Protein AF-U5HKA6-F1 (afdb_monomer_lite)

Secondary structure (DSSP, 8-state):
-HHHHHHHHHHHHHHHHHS----------HHHHHHH-S-EEEEEEEEEEEEEPTT-SSEEEEEEEEEEEEEEEEE-HHHH-SSSEEEEEEE-----

Structure (mmCIF, N/CA/C/O backbone):
data_AF-U5HKA6-F1
#
_entry.id   AF-U5HKA6-F1
#
loop_
_atom_site.group_PDB
_atom_site.id
_atom_site.type_symbol
_atom_site.label_atom_id
_atom_site.label_alt_id
_atom_site.label_comp_id
_atom_site.label_asym_id
_atom_site.label_entity_id
_atom_site.label_seq_id
_atom_site.pdbx_PDB_ins_code
_atom_site.Cartn_x
_atom_site.Cartn_y
_atom_site.Cartn_z
_atom_site.occupancy
_atom_site.B_iso_or_equiv
_atom_site.auth_seq_id
_atom_site.auth_comp_id
_atom_site.auth_asym_id
_atom_site.auth_atom_id
_atom_site.pdbx_PDB_model_num
ATOM 1 N N . MET A 1 1 ? 35.496 2.234 -41.979 1.00 54.16 1 MET A N 1
ATOM 2 C CA . MET A 1 1 ? 34.706 3.116 -41.088 1.00 54.16 1 MET A CA 1
ATOM 3 C C . MET A 1 1 ? 33.302 2.579 -40.797 1.00 54.16 1 MET A C 1
ATOM 5 O O . MET A 1 1 ? 32.810 2.817 -39.706 1.00 54.16 1 MET A O 1
ATOM 9 N N . GLU A 1 2 ? 32.687 1.786 -41.681 1.00 59.66 2 GLU A N 1
ATOM 10 C CA . GLU A 1 2 ? 31.311 1.269 -41.506 1.00 59.66 2 GLU A CA 1
ATOM 11 C C . GLU A 1 2 ? 31.136 0.288 -40.328 1.00 59.66 2 GLU A C 1
ATOM 13 O O . GLU A 1 2 ? 30.116 0.287 -39.643 1.00 59.66 2 GLU A O 1
ATOM 18 N N . ARG A 1 3 ? 32.173 -0.502 -40.025 1.00 62.78 3 ARG A N 1
ATOM 19 C CA . ARG A 1 3 ? 32.150 -1.528 -38.967 1.00 62.78 3 ARG A CA 1
A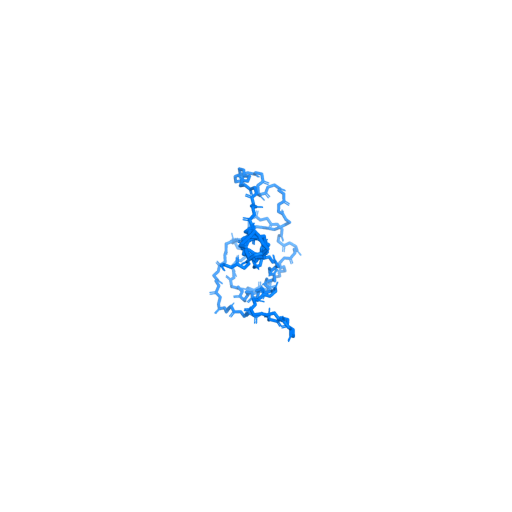TOM 20 C C . ARG A 1 3 ? 32.063 -0.955 -37.541 1.00 62.78 3 ARG A C 1
ATOM 22 O O . ARG A 1 3 ? 31.464 -1.576 -36.669 1.00 62.78 3 ARG A O 1
ATOM 29 N N . PHE A 1 4 ? 32.630 0.235 -37.317 1.00 67.56 4 PHE A N 1
ATOM 30 C CA . PHE A 1 4 ? 32.561 0.941 -36.030 1.00 67.56 4 PHE A CA 1
ATOM 31 C C . PHE A 1 4 ? 31.189 1.586 -35.803 1.00 67.56 4 PHE A C 1
ATOM 33 O O . PHE A 1 4 ? 30.690 1.562 -34.681 1.00 67.56 4 PHE A O 1
ATOM 40 N N . GLY A 1 5 ? 30.549 2.091 -36.865 1.00 76.62 5 GLY A N 1
ATOM 41 C CA . GLY A 1 5 ? 29.189 2.633 -36.792 1.00 76.62 5 GLY A CA 1
ATOM 42 C C . GLY A 1 5 ? 28.156 1.568 -36.423 1.00 76.62 5 GLY A C 1
ATOM 43 O O . GLY A 1 5 ? 27.292 1.816 -35.587 1.00 76.62 5 GLY A O 1
ATOM 44 N N . PHE A 1 6 ? 28.297 0.355 -36.971 1.00 80.19 6 PHE A N 1
ATOM 45 C CA . PHE A 1 6 ? 27.430 -0.776 -36.626 1.00 80.19 6 PHE A CA 1
ATOM 46 C C . PHE A 1 6 ? 27.572 -1.197 -35.156 1.00 80.19 6 PHE A C 1
ATOM 48 O O . PHE A 1 6 ? 26.571 -1.351 -34.461 1.00 80.19 6 PHE A O 1
ATOM 55 N N . LEU A 1 7 ? 28.806 -1.322 -34.653 1.00 80.00 7 LEU A N 1
ATOM 56 C CA . LEU A 1 7 ? 29.058 -1.652 -33.245 1.00 80.00 7 LEU A CA 1
ATOM 57 C C . LEU A 1 7 ? 28.505 -0.588 -32.292 1.00 80.00 7 LEU A C 1
ATOM 59 O O . LEU A 1 7 ? 27.901 -0.930 -31.279 1.00 80.00 7 LEU A O 1
ATOM 63 N N . TYR A 1 8 ? 28.662 0.691 -32.634 1.00 84.12 8 TYR A N 1
ATOM 64 C CA . TYR A 1 8 ? 28.112 1.789 -31.843 1.00 84.12 8 TYR A CA 1
ATOM 65 C C . TYR A 1 8 ? 26.579 1.739 -31.790 1.00 84.12 8 TYR A C 1
ATOM 67 O O . TYR A 1 8 ? 25.994 1.858 -30.716 1.00 84.12 8 TYR A O 1
ATOM 75 N N . LEU A 1 9 ? 25.930 1.472 -32.928 1.00 83.31 9 LEU A N 1
ATOM 76 C CA . LEU A 1 9 ? 24.478 1.299 -33.004 1.00 83.31 9 LEU A CA 1
ATOM 77 C C . LEU A 1 9 ? 23.987 0.144 -32.130 1.00 83.31 9 LEU A C 1
ATOM 79 O O . LEU A 1 9 ? 23.019 0.318 -31.395 1.00 83.31 9 LEU A O 1
ATOM 83 N N . VAL A 1 10 ? 24.666 -1.007 -32.164 1.00 84.62 10 VAL A N 1
ATOM 84 C CA . VAL A 1 10 ? 24.311 -2.169 -31.334 1.00 84.62 10 VAL A CA 1
ATOM 85 C C . VAL A 1 10 ? 24.410 -1.826 -29.848 1.00 84.62 10 VAL A C 1
ATOM 87 O O . VAL A 1 10 ? 23.480 -2.110 -29.097 1.00 84.62 10 VAL A O 1
ATOM 90 N N . VAL A 1 11 ? 25.487 -1.159 -29.425 1.00 84.62 11 VAL A N 1
ATOM 91 C CA . VAL A 1 11 ? 25.675 -0.752 -28.024 1.00 84.62 11 VAL A CA 1
ATOM 92 C C . VAL A 1 11 ? 24.567 0.206 -27.578 1.00 84.62 11 VAL A C 1
ATOM 94 O O . VAL A 1 11 ? 23.926 -0.037 -26.555 1.00 84.62 11 VAL A O 1
ATOM 97 N N . VAL A 1 12 ? 24.258 1.234 -28.371 1.00 83.25 12 VAL A N 1
ATOM 98 C CA . VAL A 1 12 ? 23.172 2.180 -28.060 1.00 83.25 12 VAL A CA 1
ATOM 99 C C . VAL A 1 12 ? 21.822 1.463 -27.972 1.00 83.25 12 VAL A C 1
ATOM 101 O O . VAL A 1 12 ? 21.082 1.668 -27.012 1.00 83.25 12 VAL A O 1
ATOM 104 N N . PHE A 1 13 ? 21.521 0.556 -28.904 1.00 79.50 13 PHE A N 1
ATOM 105 C CA . PHE A 1 13 ? 20.261 -0.194 -28.905 1.00 79.50 13 PHE A CA 1
ATOM 106 C C . PHE A 1 13 ? 20.129 -1.111 -27.677 1.00 79.50 13 PHE A C 1
ATOM 108 O O . PHE A 1 13 ? 19.060 -1.204 -27.068 1.00 79.50 13 PHE A O 1
ATOM 115 N N . THR A 1 14 ? 21.224 -1.754 -27.257 1.00 75.25 14 THR A N 1
ATOM 116 C CA . THR A 1 14 ? 21.238 -2.575 -26.034 1.00 75.25 14 THR A CA 1
ATOM 117 C C . THR A 1 14 ? 21.065 -1.757 -24.756 1.00 75.25 14 THR A C 1
ATOM 119 O O . THR A 1 14 ? 20.429 -2.229 -23.818 1.00 75.25 14 THR A O 1
ATOM 122 N N . ILE A 1 15 ? 21.564 -0.520 -24.717 1.00 74.38 15 ILE A N 1
ATOM 123 C CA . ILE A 1 15 ? 21.382 0.375 -23.568 1.00 74.38 15 ILE A CA 1
ATOM 124 C C . ILE A 1 15 ? 19.931 0.874 -23.516 1.00 74.38 15 ILE A C 1
ATOM 126 O O . ILE A 1 15 ? 19.290 0.796 -22.470 1.00 74.38 15 ILE A O 1
ATOM 130 N N . CYS A 1 16 ? 19.366 1.300 -24.649 1.00 66.38 16 CYS A N 1
ATOM 131 C CA . CYS A 1 16 ? 17.985 1.787 -24.722 1.00 66.38 16 CYS A CA 1
ATOM 132 C C . CYS A 1 16 ? 16.945 0.715 -24.359 1.00 66.38 16 CYS A C 1
ATOM 134 O O . CYS A 1 16 ? 15.966 1.017 -23.681 1.00 66.38 16 CYS A O 1
ATOM 136 N N . THR A 1 17 ? 17.159 -0.540 -24.761 1.00 65.06 17 THR A N 1
ATOM 137 C CA . THR A 1 17 ? 16.247 -1.649 -24.416 1.00 65.06 17 THR A CA 1
ATOM 138 C C . THR A 1 17 ? 16.285 -2.021 -22.932 1.00 65.06 17 THR A C 1
ATOM 140 O O . THR A 1 17 ? 15.281 -2.483 -22.400 1.00 65.06 17 THR A O 1
ATOM 143 N N . ARG A 1 18 ? 17.401 -1.771 -22.235 1.00 58.59 18 ARG A N 1
ATOM 144 C CA . ARG A 1 18 ? 17.533 -1.993 -20.783 1.00 58.59 18 ARG A CA 1
ATOM 145 C C . ARG A 1 18 ? 16.880 -0.892 -19.939 1.00 58.59 18 ARG A C 1
ATOM 147 O O . ARG A 1 18 ? 16.488 -1.164 -18.814 1.00 58.59 18 ARG A O 1
ATOM 154 N N . LEU A 1 19 ? 16.743 0.321 -20.477 1.00 58.03 19 LEU A N 1
ATOM 155 C CA . LEU A 1 19 ? 16.171 1.486 -19.782 1.00 58.03 19 LEU A CA 1
ATOM 156 C C . LEU A 1 19 ? 14.632 1.540 -19.813 1.00 58.03 19 LEU A C 1
ATOM 158 O O . LEU A 1 19 ? 14.036 2.356 -19.121 1.00 58.03 19 LEU A O 1
ATOM 162 N N . SER A 1 20 ? 13.971 0.709 -20.625 1.00 55.84 20 SER A N 1
ATOM 163 C CA . SER A 1 20 ? 12.533 0.844 -20.913 1.00 55.84 20 SER A CA 1
ATOM 164 C C . SER A 1 20 ? 11.598 0.068 -19.969 1.00 55.84 20 SER A C 1
ATOM 166 O O . SER A 1 20 ? 10.384 0.072 -20.186 1.00 55.84 20 SER A O 1
ATOM 168 N N . SER A 1 21 ? 12.097 -0.583 -18.918 1.00 56.72 21 SER A N 1
ATOM 169 C CA . SER A 1 21 ? 11.256 -1.336 -17.976 1.00 56.72 21 SER A CA 1
ATOM 170 C C . SER A 1 21 ? 10.590 -0.432 -16.928 1.00 56.72 21 SER A C 1
ATOM 172 O O . SER A 1 21 ? 10.795 -0.607 -15.730 1.00 56.72 21 SER A O 1
ATOM 174 N N . ALA A 1 22 ? 9.797 0.548 -17.366 1.00 58.56 22 ALA A N 1
ATOM 175 C CA . ALA A 1 22 ? 8.933 1.322 -16.478 1.00 58.56 22 ALA A CA 1
ATOM 176 C C . ALA A 1 22 ? 7.607 0.573 -16.248 1.00 58.56 22 ALA A C 1
ATOM 178 O O . ALA A 1 22 ? 7.006 0.065 -17.198 1.00 58.56 22 ALA A O 1
ATOM 179 N N . CYS A 1 23 ? 7.124 0.523 -15.000 1.00 64.00 23 CYS A N 1
ATOM 180 C CA . CYS A 1 23 ? 5.773 0.032 -14.705 1.00 64.00 23 CYS A CA 1
ATOM 181 C C . CYS A 1 23 ? 4.751 0.863 -15.467 1.00 64.00 23 CYS A C 1
ATOM 183 O O . CYS A 1 23 ? 4.640 2.069 -15.244 1.00 64.00 23 CYS A O 1
ATOM 185 N N . THR A 1 24 ? 3.940 0.205 -16.282 1.00 69.38 24 THR A N 1
ATOM 186 C CA . THR A 1 24 ? 2.692 0.783 -16.769 1.00 69.38 24 THR A CA 1
ATOM 187 C C . THR A 1 24 ? 1.557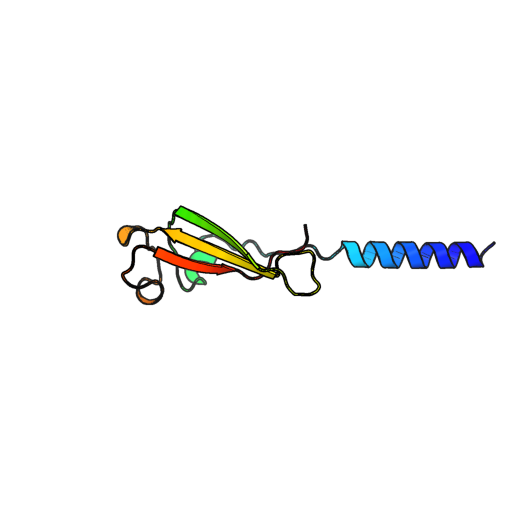 0.155 -15.973 1.00 69.38 24 THR A C 1
ATOM 189 O O . THR A 1 24 ? 1.347 -1.053 -16.009 1.00 69.38 24 THR 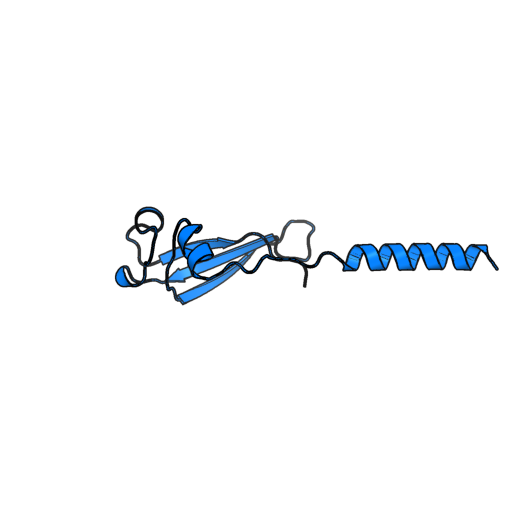A O 1
ATOM 192 N N . CYS A 1 25 ? 0.871 0.976 -15.180 1.00 73.25 25 CYS A N 1
ATOM 193 C CA . CYS A 1 25 ? -0.292 0.556 -14.408 1.00 73.25 25 CYS A CA 1
ATOM 194 C C . CYS A 1 25 ? -1.539 1.198 -15.004 1.00 73.25 25 CYS A C 1
ATOM 196 O O . CYS A 1 25 ? -1.556 2.406 -15.247 1.00 73.25 25 CYS A O 1
ATOM 198 N N . ASP A 1 26 ? -2.605 0.417 -15.151 1.00 78.06 26 ASP A N 1
ATOM 199 C CA . ASP A 1 26 ? -3.923 0.986 -15.389 1.00 78.06 26 ASP A CA 1
ATOM 200 C C . ASP A 1 26 ? -4.402 1.722 -14.131 1.00 78.06 26 ASP A C 1
ATOM 202 O O . ASP A 1 26 ? -4.243 1.250 -12.999 1.00 78.06 26 ASP A O 1
ATOM 206 N N . PHE A 1 27 ? -5.017 2.891 -14.321 1.00 80.19 27 PHE A N 1
ATOM 207 C CA . PHE A 1 27 ? 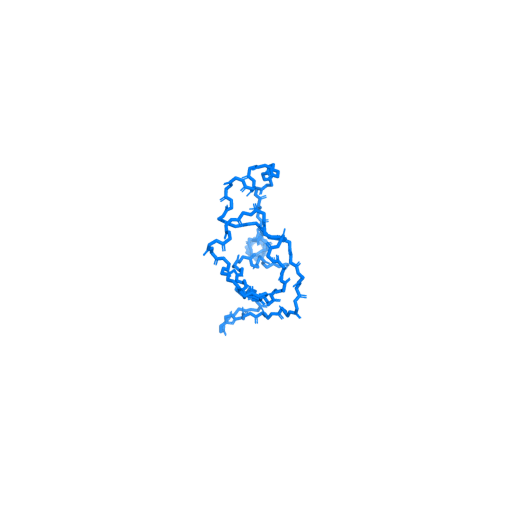-5.622 3.686 -13.250 1.00 80.19 27 PHE A CA 1
ATOM 208 C C . PHE A 1 27 ? -7.151 3.543 -13.286 1.00 80.19 27 PHE A C 1
ATOM 210 O O . PHE A 1 27 ? -7.842 4.441 -13.770 1.00 80.19 27 PHE A O 1
ATOM 217 N N . PRO A 1 28 ? -7.720 2.427 -12.785 1.00 87.38 28 PRO A N 1
ATOM 218 C CA . PRO A 1 28 ? -9.163 2.245 -12.775 1.00 87.38 28 PRO A CA 1
ATOM 219 C C . PRO A 1 28 ? -9.841 3.245 -11.834 1.00 87.38 28 PRO A C 1
ATOM 221 O O . PRO A 1 28 ? -9.267 3.673 -10.826 1.00 87.38 28 PRO A O 1
ATOM 224 N N . HIS A 1 29 ? -11.096 3.569 -12.157 1.00 92.38 29 HIS A N 1
ATOM 225 C CA . HIS A 1 29 ? -11.955 4.434 -11.350 1.00 92.38 29 HIS A CA 1
ATOM 226 C C . HIS A 1 29 ? -11.985 3.968 -9.877 1.00 92.38 29 HIS A C 1
ATOM 228 O O . HIS A 1 29 ? -11.991 2.756 -9.635 1.00 92.38 29 HIS A O 1
ATOM 234 N N . PRO A 1 30 ? -12.056 4.874 -8.878 1.00 92.62 30 PRO A N 1
ATOM 235 C CA . PRO A 1 30 ? -12.020 4.500 -7.461 1.00 92.62 30 PRO A CA 1
ATOM 236 C C . PRO A 1 30 ? -13.048 3.435 -7.069 1.00 92.62 30 PRO A C 1
ATOM 238 O O . PRO A 1 30 ? -12.735 2.527 -6.304 1.00 92.62 30 PRO A O 1
ATOM 241 N N . GLN A 1 31 ? -14.250 3.500 -7.649 1.00 94.69 31 GLN A N 1
ATOM 242 C CA . GLN A 1 31 ? -15.285 2.486 -7.437 1.00 94.69 31 GLN A CA 1
ATOM 243 C C . GLN A 1 31 ? -14.841 1.100 -7.922 1.00 94.69 31 GLN A C 1
ATOM 245 O O . GLN A 1 31 ? -15.041 0.119 -7.214 1.00 94.69 31 GLN A O 1
ATOM 250 N N . ASN A 1 32 ? -14.172 1.016 -9.075 1.00 94.12 32 ASN A N 1
ATOM 251 C CA . ASN A 1 32 ? -13.664 -0.251 -9.598 1.00 94.12 32 ASN A CA 1
ATOM 252 C C . ASN A 1 32 ? -12.552 -0.800 -8.701 1.00 94.12 32 ASN A C 1
ATOM 254 O O . ASN A 1 32 ? -12.603 -1.977 -8.363 1.00 94.12 32 ASN A O 1
ATOM 258 N N . LYS A 1 33 ? -11.620 0.049 -8.232 1.00 92.31 33 LYS A N 1
ATOM 259 C CA . LYS A 1 33 ? -10.589 -0.359 -7.254 1.00 92.31 33 LYS A CA 1
ATOM 260 C C . LYS A 1 33 ? -11.203 -0.896 -5.966 1.00 92.31 33 LYS A C 1
ATOM 262 O O . LYS A 1 33 ? -10.748 -1.902 -5.434 1.00 92.31 33 LYS A O 1
ATOM 267 N N . PHE A 1 34 ? -12.244 -0.234 -5.469 1.00 94.19 34 PHE A N 1
ATOM 268 C CA . PHE A 1 34 ? -12.946 -0.659 -4.264 1.00 94.19 34 PHE A CA 1
ATOM 269 C C . PHE A 1 34 ? -13.662 -2.004 -4.463 1.00 94.19 34 PHE A C 1
ATOM 271 O O . PHE A 1 34 ? -13.593 -2.899 -3.617 1.00 94.19 34 PHE A O 1
ATOM 278 N N . CYS A 1 35 ? -14.346 -2.174 -5.596 1.00 93.75 35 CYS A N 1
ATOM 279 C CA . CYS A 1 35 ? -15.068 -3.399 -5.919 1.00 93.75 35 CYS A CA 1
ATOM 280 C C . CYS A 1 35 ? -14.129 -4.589 -6.148 1.00 93.75 35 CYS A C 1
ATOM 282 O O . CYS A 1 35 ? -14.447 -5.679 -5.676 1.00 93.75 35 CYS A O 1
ATOM 284 N N . SER A 1 36 ? -12.977 -4.386 -6.792 1.00 94.25 36 SER A N 1
ATOM 285 C CA . SER A 1 36 ? -12.026 -5.459 -7.106 1.00 94.25 36 SER A CA 1
ATOM 286 C C . SER A 1 36 ? -11.090 -5.839 -5.956 1.00 94.25 36 SER A C 1
ATOM 288 O O . SER A 1 36 ? -10.518 -6.918 -5.995 1.00 94.25 36 SER A O 1
ATOM 290 N N . ALA A 1 37 ? -10.892 -4.975 -4.955 1.00 92.12 37 ALA A N 1
ATOM 291 C CA . ALA A 1 37 ? -9.991 -5.260 -3.836 1.00 92.12 37 ALA A CA 1
ATOM 292 C C . ALA A 1 37 ? -10.590 -6.266 -2.839 1.00 92.12 37 ALA A C 1
ATOM 294 O O . ALA A 1 37 ? -11.776 -6.181 -2.524 1.00 92.12 37 ALA A O 1
ATOM 295 N N . ASP A 1 38 ? -9.778 -7.153 -2.264 1.00 93.44 38 ASP A N 1
ATOM 296 C CA . ASP A 1 38 ? -10.234 -8.084 -1.218 1.00 93.44 38 ASP A CA 1
ATOM 297 C C . ASP A 1 38 ? -10.552 -7.360 0.098 1.00 93.44 38 ASP A C 1
ATOM 299 O O . ASP A 1 38 ? -11.541 -7.653 0.777 1.00 93.44 38 ASP A O 1
ATOM 303 N N . PHE A 1 39 ? -9.750 -6.347 0.427 1.00 93.00 39 PHE A N 1
ATOM 304 C CA . PHE A 1 39 ? -9.960 -5.478 1.574 1.00 93.00 39 PHE A CA 1
ATOM 305 C C . PHE A 1 39 ? -9.622 -4.023 1.257 1.00 93.00 39 PHE A C 1
ATOM 307 O O . PHE A 1 39 ? -8.836 -3.718 0.362 1.00 93.00 39 PHE A O 1
ATOM 314 N N . VAL A 1 40 ? -10.224 -3.110 2.017 1.00 93.81 40 VAL A N 1
ATOM 315 C CA . VAL A 1 40 ? -9.967 -1.670 1.925 1.00 93.81 40 VAL A CA 1
ATOM 316 C C . VAL A 1 40 ? -9.933 -1.117 3.340 1.00 93.81 40 VAL A C 1
ATOM 318 O O . VAL A 1 40 ? -10.893 -1.281 4.092 1.00 93.81 40 VAL A O 1
ATOM 321 N N . VAL A 1 41 ? -8.834 -0.464 3.710 1.00 94.25 41 VAL A N 1
ATOM 322 C CA . VAL A 1 41 ? -8.607 0.043 5.067 1.00 94.25 41 VAL A CA 1
ATOM 323 C C . VAL A 1 41 ? -7.917 1.401 5.027 1.00 94.25 41 VAL A C 1
ATOM 325 O O . VAL A 1 41 ? -7.063 1.653 4.177 1.00 94.25 41 VAL A O 1
ATOM 328 N N . LYS A 1 42 ? -8.270 2.273 5.969 1.00 94.38 42 LYS A N 1
ATOM 329 C CA . LYS A 1 42 ? -7.505 3.477 6.284 1.00 94.38 42 LYS A CA 1
ATOM 330 C C . LYS A 1 42 ? -6.570 3.169 7.453 1.00 94.38 42 LYS A C 1
ATOM 332 O O . LYS A 1 42 ? -7.018 2.845 8.550 1.00 94.38 42 LYS A O 1
ATOM 337 N N . ALA A 1 43 ? -5.270 3.275 7.207 1.00 93.38 43 ALA A N 1
ATOM 338 C CA . ALA A 1 43 ? -4.237 2.894 8.161 1.00 93.38 43 ALA A CA 1
ATOM 339 C C . ALA A 1 43 ? -3.073 3.891 8.161 1.00 93.38 43 ALA A C 1
ATOM 341 O O . ALA A 1 43 ? -2.876 4.632 7.196 1.00 93.38 43 ALA A O 1
ATOM 342 N N . THR A 1 44 ? -2.292 3.878 9.237 1.00 94.06 44 THR A N 1
ATOM 343 C CA . THR A 1 44 ? -1.037 4.623 9.360 1.00 94.06 44 THR A CA 1
ATOM 344 C C . THR A 1 44 ? 0.130 3.661 9.178 1.00 94.06 44 THR A C 1
ATOM 346 O O . THR A 1 44 ? 0.162 2.604 9.808 1.00 94.06 44 THR A O 1
ATOM 349 N N . ILE A 1 45 ? 1.100 4.019 8.339 1.00 92.62 45 ILE A N 1
ATOM 350 C CA . ILE A 1 45 ? 2.334 3.244 8.168 1.00 92.62 45 ILE A CA 1
ATOM 351 C C . ILE A 1 45 ? 3.242 3.510 9.374 1.00 92.62 45 ILE A C 1
ATOM 353 O O . ILE A 1 45 ? 3.549 4.662 9.669 1.00 92.62 45 ILE A O 1
ATOM 357 N N . MET A 1 46 ? 3.634 2.451 10.081 1.00 93.19 46 MET A N 1
ATOM 358 C CA . MET A 1 46 ? 4.529 2.502 11.243 1.00 93.19 46 MET A CA 1
ATOM 359 C C . MET A 1 46 ? 5.969 2.168 10.868 1.00 93.19 46 MET A C 1
ATOM 361 O O . MET A 1 46 ? 6.896 2.782 11.383 1.00 93.19 46 MET A O 1
ATOM 365 N N . GLU A 1 47 ? 6.155 1.196 9.977 1.00 91.06 47 GLU A N 1
ATOM 366 C CA . GLU A 1 47 ? 7.475 0.737 9.549 1.00 91.06 47 GLU A CA 1
ATOM 367 C C . GLU A 1 47 ? 7.422 0.323 8.075 1.00 91.06 47 GLU A C 1
ATOM 369 O O . GLU A 1 47 ? 6.449 -0.298 7.640 1.00 91.06 47 GLU A O 1
ATOM 374 N N . GLU A 1 48 ? 8.468 0.655 7.319 1.00 89.50 48 GLU A N 1
ATOM 375 C CA . GLU A 1 48 ? 8.688 0.203 5.943 1.00 89.50 48 GLU A CA 1
ATOM 376 C C . GLU A 1 48 ? 10.007 -0.574 5.901 1.00 89.50 48 GLU A C 1
ATOM 378 O O . GLU A 1 48 ? 11.059 -0.043 6.258 1.00 89.50 48 GLU A O 1
ATOM 383 N N . LYS A 1 49 ? 9.950 -1.839 5.479 1.00 86.50 49 LYS A N 1
ATOM 384 C CA . LYS A 1 49 ? 11.126 -2.678 5.228 1.00 86.50 49 LYS A CA 1
ATOM 385 C C . LYS A 1 49 ? 11.194 -3.041 3.756 1.00 86.50 49 LYS A C 1
ATOM 387 O O . LYS A 1 49 ? 10.188 -3.408 3.151 1.00 86.50 49 LYS A O 1
ATOM 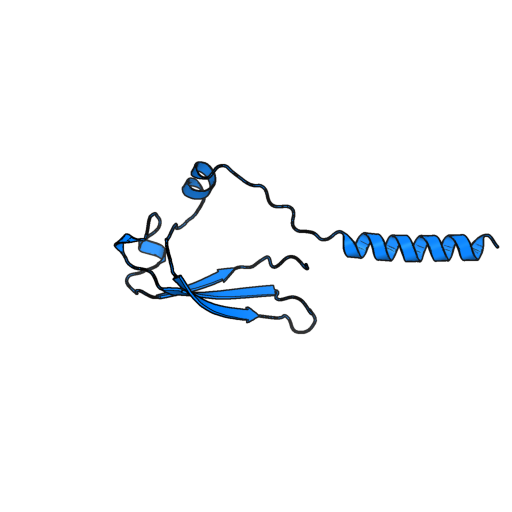392 N N . LEU A 1 50 ? 12.392 -2.941 3.205 1.00 83.06 50 LEU A N 1
ATOM 393 C CA . LEU A 1 50 ? 12.701 -3.305 1.831 1.00 83.06 50 LEU A CA 1
ATOM 394 C C . LEU A 1 50 ? 13.372 -4.678 1.843 1.00 83.06 50 LEU A C 1
ATOM 396 O O . LEU A 1 50 ? 14.363 -4.865 2.547 1.00 83.06 50 LEU A O 1
ATOM 400 N N . GLU A 1 51 ? 12.836 -5.625 1.080 1.00 79.75 51 GLU A N 1
ATOM 401 C CA . GLU A 1 51 ? 13.481 -6.914 0.839 1.00 79.75 51 GLU A CA 1
ATOM 402 C C . GLU A 1 51 ? 14.115 -6.902 -0.551 1.00 79.75 51 GLU A C 1
ATOM 404 O O . GLU A 1 51 ? 13.429 -6.743 -1.565 1.00 79.75 51 GLU A O 1
ATOM 409 N N . PHE A 1 52 ? 15.439 -7.042 -0.576 1.00 74.50 52 PHE A N 1
ATOM 410 C CA . PHE A 1 52 ? 16.255 -7.124 -1.784 1.00 74.50 52 PHE A CA 1
ATOM 411 C C . PHE A 1 52 ? 16.557 -8.595 -2.087 1.00 74.50 52 PHE A C 1
ATOM 413 O O . PHE A 1 52 ? 16.771 -9.384 -1.166 1.00 74.50 52 PHE A O 1
ATOM 420 N N . GLY A 1 53 ? 16.538 -8.970 -3.366 1.00 72.81 53 GLY A N 1
ATOM 421 C CA . GLY A 1 53 ? 16.991 -10.298 -3.791 1.00 72.81 53 GLY A CA 1
ATOM 422 C C . GLY A 1 53 ? 18.517 -10.381 -3.795 1.00 72.81 53 GLY A C 1
ATOM 423 O O . GLY A 1 53 ? 19.177 -9.351 -3.897 1.00 72.81 53 GLY A O 1
ATOM 424 N N . GLU A 1 54 ? 19.068 -11.596 -3.718 1.00 71.00 54 GLU A N 1
ATOM 425 C CA . GLU A 1 54 ? 20.520 -11.836 -3.595 1.00 71.00 54 GLU A CA 1
ATOM 426 C C . GLU A 1 54 ? 21.370 -11.208 -4.721 1.00 71.00 54 GLU A C 1
ATOM 428 O O . GLU A 1 54 ? 22.542 -10.940 -4.487 1.00 71.00 54 GLU A O 1
ATOM 433 N N . ASP A 1 55 ? 20.779 -10.875 -5.879 1.00 66.12 55 ASP A N 1
ATOM 434 C CA . ASP A 1 55 ? 21.474 -10.312 -7.052 1.00 66.12 55 ASP A CA 1
ATOM 435 C C . ASP A 1 55 ? 20.739 -9.116 -7.700 1.00 66.12 55 ASP A C 1
ATOM 437 O O . ASP A 1 55 ? 20.824 -8.895 -8.912 1.00 66.12 55 ASP A O 1
ATOM 441 N N . VAL A 1 56 ? 19.949 -8.356 -6.931 1.00 63.25 56 VAL A N 1
ATOM 442 C CA . VAL A 1 56 ? 19.156 -7.242 -7.484 1.00 63.25 56 VAL A CA 1
ATOM 443 C C . VAL A 1 56 ? 19.289 -5.981 -6.633 1.00 63.25 56 VAL A C 1
ATOM 445 O O . VAL A 1 56 ? 18.859 -5.956 -5.483 1.00 63.25 56 VAL A O 1
ATOM 448 N N . ASP A 1 57 ? 19.791 -4.899 -7.237 1.00 66.44 57 ASP A N 1
ATOM 449 C CA . ASP A 1 57 ? 19.929 -3.570 -6.604 1.00 66.44 57 ASP A CA 1
ATOM 450 C C . ASP A 1 57 ? 18.582 -2.873 -6.325 1.00 66.44 57 ASP A C 1
ATOM 452 O O . ASP A 1 57 ? 18.529 -1.765 -5.787 1.00 66.44 57 ASP A O 1
ATOM 456 N N . PHE A 1 58 ? 17.469 -3.516 -6.680 1.00 64.06 58 PHE A N 1
ATOM 457 C CA . PHE A 1 58 ? 16.123 -2.998 -6.489 1.00 64.06 58 PHE A CA 1
ATOM 458 C C . PHE A 1 58 ? 15.357 -3.893 -5.516 1.00 64.06 58 PHE A C 1
ATOM 460 O O . PHE A 1 58 ? 15.443 -5.122 -5.616 1.00 64.06 58 PHE A O 1
ATOM 467 N N . PRO A 1 59 ? 14.583 -3.308 -4.582 1.00 64.31 59 PRO A N 1
ATOM 468 C CA . PRO A 1 59 ? 13.759 -4.103 -3.686 1.00 64.31 59 PRO A CA 1
ATOM 469 C C . PRO A 1 59 ? 12.788 -4.932 -4.526 1.00 64.31 59 PRO A C 1
ATOM 471 O O . PRO A 1 59 ? 12.184 -4.412 -5.460 1.00 64.31 59 PRO A O 1
ATOM 474 N N . LEU A 1 60 ? 12.636 -6.215 -4.221 1.00 72.69 60 LEU A N 1
ATOM 475 C CA . LEU A 1 60 ? 11.642 -7.089 -4.854 1.00 72.69 60 LEU A CA 1
ATOM 476 C C . LEU A 1 60 ? 10.302 -7.013 -4.116 1.00 72.69 60 LEU A C 1
ATOM 478 O O . LEU A 1 60 ? 9.233 -7.183 -4.711 1.00 72.69 60 LEU A O 1
ATOM 482 N N . MET A 1 61 ? 10.369 -6.737 -2.813 1.00 78.69 61 MET A N 1
ATOM 483 C CA . MET A 1 61 ? 9.215 -6.641 -1.937 1.00 78.69 61 MET A CA 1
ATOM 484 C C . MET A 1 61 ? 9.352 -5.472 -0.970 1.00 78.69 61 MET A C 1
ATOM 486 O O . MET A 1 61 ? 10.430 -5.177 -0.451 1.00 78.69 61 MET A O 1
ATOM 490 N N . LYS A 1 62 ? 8.216 -4.833 -0.691 1.00 83.06 62 LYS A N 1
ATOM 491 C CA . LYS A 1 62 ? 8.079 -3.870 0.401 1.00 83.06 62 LYS A CA 1
ATOM 492 C C . LYS A 1 62 ? 7.138 -4.407 1.459 1.00 83.06 62 LYS A C 1
ATOM 494 O O . LYS A 1 62 ? 6.013 -4.810 1.152 1.00 83.06 62 LYS A O 1
ATOM 499 N N . HIS A 1 63 ? 7.604 -4.397 2.698 1.00 88.00 63 HIS A N 1
ATOM 500 C CA . HIS A 1 63 ? 6.873 -4.826 3.878 1.00 88.00 63 HIS A CA 1
ATOM 501 C C . HIS A 1 63 ? 6.478 -3.599 4.694 1.00 88.00 63 HIS A C 1
ATOM 503 O O . HIS A 1 63 ? 7.331 -2.904 5.240 1.00 88.00 63 HIS A O 1
ATOM 509 N N . TYR A 1 64 ? 5.178 -3.354 4.795 1.00 88.25 64 TYR A N 1
ATOM 510 C CA . TYR A 1 64 ? 4.615 -2.270 5.583 1.00 88.25 64 TYR A CA 1
ATOM 511 C C . TYR A 1 64 ? 4.021 -2.822 6.867 1.00 88.25 64 TYR A C 1
ATOM 513 O O . TYR A 1 64 ? 3.073 -3.607 6.824 1.00 88.25 64 TYR A O 1
ATOM 521 N N . LYS A 1 65 ? 4.529 -2.376 8.015 1.00 91.25 65 LYS A N 1
ATOM 522 C CA . LYS A 1 65 ? 3.816 -2.539 9.280 1.00 91.25 65 LYS A CA 1
ATOM 523 C C . LYS A 1 65 ? 2.823 -1.393 9.401 1.00 91.25 65 LYS A C 1
ATOM 525 O O . LYS A 1 65 ? 3.231 -0.235 9.475 1.00 91.25 65 LYS A O 1
ATOM 530 N N . ILE A 1 66 ? 1.533 -1.702 9.399 1.00 91.81 66 ILE A N 1
ATOM 531 C CA . ILE A 1 66 ? 0.466 -0.704 9.467 1.00 91.81 66 ILE A CA 1
ATOM 532 C C . ILE A 1 66 ? -0.307 -0.805 10.778 1.00 91.81 66 ILE A C 1
ATOM 534 O O . ILE A 1 66 ? -0.494 -1.893 11.319 1.00 91.81 66 ILE A O 1
ATOM 538 N N . GLN A 1 67 ? -0.791 0.338 11.254 1.00 92.69 67 GLN A N 1
ATOM 539 C CA . GLN A 1 67 ? -1.710 0.444 12.380 1.00 92.69 67 GLN A CA 1
ATOM 540 C C . GLN A 1 67 ? -3.062 0.968 11.890 1.00 92.69 67 GLN A C 1
ATOM 542 O O . GLN A 1 67 ? -3.124 1.973 11.180 1.00 92.69 67 GLN A O 1
ATOM 547 N N . TYR A 1 68 ? -4.152 0.312 12.278 1.00 91.00 68 TYR A N 1
ATOM 548 C CA . TYR A 1 68 ? -5.510 0.696 11.895 1.00 91.00 68 TYR A CA 1
ATOM 549 C C . TYR A 1 68 ? -6.486 0.504 13.055 1.00 91.00 68 TYR A C 1
ATOM 551 O O . TYR A 1 68 ? -6.212 -0.199 14.026 1.00 91.00 68 TYR A O 1
ATOM 559 N N . LYS A 1 69 ? -7.644 1.164 12.969 1.00 90.31 69 LYS A N 1
ATOM 560 C CA . LYS A 1 69 ? -8.754 0.961 13.905 1.00 90.31 69 LYS A CA 1
ATOM 561 C C . LYS A 1 69 ? -9.848 0.181 13.200 1.00 90.31 69 LYS A C 1
ATOM 563 O O . LYS A 1 69 ? -10.082 0.378 12.014 1.00 90.31 69 LYS A O 1
ATOM 568 N N . LYS A 1 70 ? -10.599 -0.620 13.952 1.00 86.25 70 LYS A N 1
ATOM 569 C CA . LYS A 1 70 ? -11.704 -1.425 13.412 1.00 86.25 70 LYS A CA 1
ATOM 570 C C . LYS A 1 70 ? -12.714 -0.619 12.574 1.00 86.25 70 LYS A C 1
ATOM 572 O O . LYS A 1 70 ? -13.143 -1.069 11.523 1.00 86.25 70 LYS A O 1
ATOM 577 N N . ARG A 1 71 ? -13.038 0.608 13.002 1.00 89.56 71 ARG A N 1
ATOM 578 C CA . ARG A 1 71 ? -13.948 1.532 12.289 1.00 89.56 71 ARG A CA 1
ATOM 579 C C . ARG A 1 71 ? -13.425 2.030 10.936 1.00 89.56 71 ARG A C 1
ATOM 581 O O . ARG A 1 71 ? -14.192 2.564 10.149 1.00 89.56 71 ARG A O 1
ATOM 588 N N . ASP A 1 72 ? -12.116 1.937 10.730 1.00 92.75 72 ASP A N 1
ATOM 589 C CA . ASP A 1 72 ? -11.415 2.448 9.555 1.00 92.75 72 ASP A CA 1
ATOM 590 C C . ASP A 1 72 ? -11.238 1.342 8.488 1.00 92.75 72 ASP A C 1
ATOM 592 O O . ASP A 1 72 ? -10.627 1.570 7.442 1.00 92.75 72 ASP A O 1
ATOM 596 N N . ILE A 1 73 ? -11.806 0.151 8.728 1.00 92.25 73 ILE A N 1
ATOM 597 C CA . ILE A 1 73 ? -11.955 -0.922 7.743 1.00 92.25 73 ILE A CA 1
ATOM 598 C C . ILE A 1 73 ? -13.225 -0.655 6.931 1.00 92.25 73 ILE A C 1
ATOM 600 O O . ILE A 1 73 ? -14.328 -0.621 7.468 1.00 92.25 73 ILE A O 1
ATOM 604 N N . LEU A 1 74 ? -13.067 -0.481 5.622 1.00 93.69 74 LEU A N 1
ATOM 605 C CA . LEU A 1 74 ? -14.154 -0.187 4.686 1.00 93.69 74 LEU A CA 1
ATOM 606 C C . LEU A 1 74 ? -14.632 -1.437 3.929 1.00 93.69 74 LEU A C 1
ATOM 608 O O . LEU A 1 74 ? -15.765 -1.474 3.458 1.00 93.69 74 LEU A O 1
ATOM 612 N N . LYS A 1 75 ? -13.775 -2.460 3.798 1.00 94.25 75 LYS A N 1
ATOM 613 C CA . LYS A 1 75 ? -14.083 -3.753 3.166 1.00 94.25 75 LYS A CA 1
ATOM 614 C C . LYS A 1 75 ? -13.143 -4.837 3.695 1.00 94.25 75 LYS A C 1
ATOM 616 O O . LYS A 1 75 ? -11.981 -4.543 3.964 1.00 94.25 75 LYS A O 1
ATOM 621 N N . GLY A 1 76 ? -13.619 -6.080 3.782 1.00 90.31 76 GLY A N 1
ATOM 622 C CA . GLY A 1 76 ? -12.758 -7.246 4.022 1.00 90.31 76 GLY A CA 1
ATOM 623 C C . GLY A 1 76 ? -12.314 -7.446 5.475 1.00 90.31 76 GLY A C 1
ATOM 624 O O . GLY A 1 76 ? -11.241 -7.988 5.705 1.00 90.31 76 GLY A O 1
ATOM 625 N N . GLU A 1 77 ? -13.126 -7.044 6.461 1.00 88.75 77 GLU A N 1
ATOM 626 C CA . GLU A 1 77 ? -12.804 -7.159 7.902 1.00 88.75 77 GLU A CA 1
ATOM 627 C C . GLU A 1 77 ? -12.324 -8.561 8.317 1.00 88.75 77 GLU A C 1
ATOM 629 O O . GLU A 1 77 ? -11.375 -8.693 9.086 1.00 88.75 77 GLU A O 1
ATOM 634 N N . HIS A 1 78 ? -12.923 -9.612 7.751 1.00 87.31 78 HIS A N 1
ATOM 635 C CA . HIS A 1 78 ? -12.558 -11.003 8.028 1.00 87.31 78 HIS A CA 1
ATOM 636 C C . HIS A 1 78 ? -11.118 -11.375 7.621 1.00 87.31 78 HIS A C 1
ATOM 638 O O . HIS A 1 78 ? -10.587 -12.348 8.148 1.00 87.31 78 HIS A O 1
ATOM 644 N N . LEU A 1 79 ? -10.485 -10.618 6.716 1.00 85.88 79 LEU A N 1
ATOM 645 C CA . LEU A 1 79 ? -9.120 -10.863 6.234 1.00 85.88 79 LEU A CA 1
ATOM 646 C C . LEU A 1 79 ? -8.055 -10.143 7.070 1.00 85.88 79 LEU A C 1
ATOM 648 O O . LEU A 1 79 ? -6.934 -10.632 7.178 1.00 85.88 79 LEU A O 1
ATOM 652 N N . LEU A 1 80 ? -8.390 -8.990 7.658 1.00 82.12 80 LEU A N 1
ATOM 653 C CA . LEU A 1 80 ? -7.465 -8.213 8.494 1.00 82.12 80 LEU A CA 1
ATOM 654 C C . LEU A 1 80 ? -7.405 -8.719 9.945 1.00 82.12 80 LEU A C 1
ATOM 656 O O . LEU A 1 80 ? -6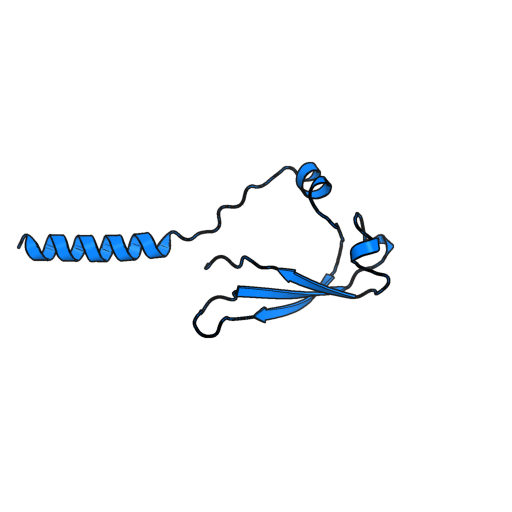.402 -8.525 10.631 1.00 82.12 80 LEU A O 1
ATOM 660 N N . GLY A 1 81 ? -8.447 -9.418 10.402 1.00 71.38 81 GLY A N 1
ATOM 661 C CA . GLY A 1 81 ? -8.537 -9.931 11.767 1.00 71.38 81 GLY A CA 1
ATOM 662 C C . GLY A 1 81 ? -8.890 -8.852 12.796 1.00 71.38 81 GLY A C 1
ATOM 663 O O . GLY A 1 81 ? -9.265 -7.731 12.464 1.00 71.38 81 GLY A O 1
ATOM 664 N N . SER A 1 82 ? -8.816 -9.211 14.083 1.00 67.88 82 SER A N 1
ATOM 665 C CA . SER A 1 82 ? -9.240 -8.341 15.198 1.00 67.88 82 SER A CA 1
ATOM 666 C C . SER A 1 82 ? -8.089 -7.579 15.875 1.00 67.88 82 SER A C 1
ATOM 668 O O . SER A 1 82 ? -8.278 -7.022 16.958 1.00 67.88 82 SER A O 1
ATOM 670 N N . GLN A 1 83 ? -6.893 -7.588 15.287 1.00 75.12 83 GLN A N 1
ATOM 671 C CA . GLN A 1 83 ? -5.725 -6.891 15.829 1.00 75.12 83 GLN A CA 1
ATOM 672 C C . GLN A 1 83 ? -5.636 -5.477 15.238 1.00 75.12 83 GLN A C 1
ATOM 674 O O . GLN A 1 83 ? -6.045 -5.255 14.110 1.00 75.12 83 GLN A O 1
ATOM 679 N N . ASN A 1 84 ? -5.095 -4.505 15.978 1.00 81.44 84 ASN A N 1
ATOM 680 C CA . ASN A 1 84 ? -4.952 -3.122 15.481 1.00 81.44 84 ASN A CA 1
ATOM 681 C C . ASN A 1 84 ? -3.719 -2.929 14.575 1.00 81.44 84 ASN A C 1
ATOM 683 O O . ASN A 1 84 ? -3.389 -1.801 14.206 1.00 81.44 84 ASN A O 1
ATOM 687 N N . GLU A 1 85 ? -3.012 -4.013 14.257 1.00 85.25 85 GLU A N 1
ATOM 688 C CA . GLU A 1 85 ? -1.784 -4.018 13.470 1.00 85.25 85 GLU A CA 1
ATOM 689 C C . GLU A 1 85 ? -1.847 -5.114 12.406 1.00 85.25 85 GLU A C 1
ATOM 691 O O . GLU A 1 85 ? -2.400 -6.189 12.638 1.00 85.25 85 GLU A O 1
ATOM 696 N N . ALA A 1 86 ? -1.277 -4.840 11.235 1.00 85.94 86 ALA A N 1
ATOM 697 C CA . ALA A 1 86 ? -1.092 -5.827 10.178 1.00 85.94 86 ALA A CA 1
ATOM 698 C C . ALA A 1 86 ? 0.225 -5.574 9.441 1.00 85.94 86 ALA A C 1
ATOM 700 O O . ALA A 1 86 ? 0.721 -4.447 9.388 1.00 85.94 86 ALA A O 1
ATOM 701 N N . VAL A 1 87 ? 0.782 -6.634 8.857 1.00 87.06 87 VAL A N 1
ATOM 702 C CA . VAL A 1 87 ? 1.939 -6.544 7.965 1.00 87.06 87 VAL A CA 1
ATOM 703 C C . VAL A 1 87 ? 1.451 -6.765 6.541 1.00 87.06 87 VAL A C 1
ATOM 705 O O . VAL A 1 87 ? 0.970 -7.846 6.211 1.00 87.06 87 VAL A O 1
ATOM 708 N N . ILE A 1 88 ? 1.562 -5.735 5.704 1.00 85.81 88 ILE A N 1
ATOM 709 C CA . ILE A 1 88 ? 1.196 -5.793 4.289 1.00 85.81 88 ILE A CA 1
ATOM 710 C C . ILE A 1 88 ? 2.464 -5.970 3.468 1.00 85.81 88 ILE A C 1
ATOM 712 O O . ILE A 1 88 ? 3.408 -5.189 3.588 1.00 85.81 88 ILE A O 1
ATOM 716 N N . LYS A 1 89 ? 2.464 -6.984 2.604 1.00 84.25 89 LYS A N 1
ATOM 717 C CA . LYS A 1 89 ? 3.519 -7.204 1.618 1.00 84.25 89 LYS A CA 1
ATOM 718 C C . LYS A 1 89 ? 3.038 -6.718 0.264 1.00 84.25 89 LYS A C 1
ATOM 720 O O . LYS A 1 89 ? 1.955 -7.093 -0.175 1.00 84.25 89 LYS A O 1
ATOM 725 N N . THR A 1 90 ? 3.846 -5.904 -0.394 1.00 78.94 90 THR A N 1
ATOM 726 C CA . THR A 1 90 ? 3.586 -5.466 -1.766 1.00 78.94 90 THR A CA 1
ATOM 727 C C . THR A 1 90 ? 4.744 -5.902 -2.651 1.00 78.94 90 THR A C 1
ATOM 729 O O . THR A 1 90 ? 5.905 -5.670 -2.313 1.00 78.94 90 THR A O 1
ATOM 732 N N . SER A 1 91 ? 4.420 -6.580 -3.750 1.00 68.75 91 SER A N 1
ATOM 733 C CA . SER A 1 91 ? 5.339 -6.882 -4.844 1.00 68.75 91 SER A CA 1
ATOM 734 C C . SER A 1 91 ? 5.098 -5.884 -5.977 1.00 68.75 91 SER A C 1
ATOM 736 O O . SER A 1 91 ? 3.965 -5.456 -6.194 1.00 68.75 91 SER A O 1
ATOM 738 N N . GLY A 1 92 ? 6.154 -5.493 -6.690 1.00 55.72 92 GLY A N 1
ATOM 739 C CA . GLY A 1 92 ? 6.036 -4.560 -7.819 1.00 55.72 92 GLY A CA 1
ATOM 740 C C . GLY A 1 92 ? 6.709 -3.208 -7.606 1.00 55.72 92 GLY A C 1
ATOM 741 O O . GLY A 1 92 ? 6.220 -2.181 -8.070 1.00 55.72 92 GLY A O 1
ATOM 742 N N . THR A 1 93 ? 7.847 -3.184 -6.923 1.00 52.41 93 THR A N 1
ATOM 743 C CA . THR A 1 93 ? 8.793 -2.076 -7.041 1.00 52.41 93 THR A CA 1
ATOM 744 C C . THR A 1 93 ? 9.399 -2.120 -8.436 1.00 52.41 93 THR A C 1
ATOM 746 O O . THR A 1 93 ? 10.338 -2.860 -8.709 1.00 52.41 93 THR A O 1
ATOM 749 N N . CYS A 1 94 ? 8.798 -1.364 -9.351 1.00 48.22 94 CYS A N 1
ATOM 750 C CA . CYS A 1 94 ? 9.423 -1.105 -10.633 1.00 48.22 94 CYS A CA 1
ATOM 751 C C . CYS A 1 94 ? 10.751 -0.363 -10.416 1.00 48.22 94 CYS A C 1
ATOM 753 O O . CYS A 1 94 ? 10.812 0.496 -9.530 1.00 48.22 94 CYS A O 1
ATOM 755 N N . PRO A 1 95 ? 11.810 -0.716 -11.168 1.00 45.81 95 PRO A N 1
ATOM 756 C CA . PRO A 1 95 ? 13.073 0.003 -11.096 1.00 45.81 95 PRO A CA 1
ATOM 757 C C . PRO A 1 95 ? 12.796 1.459 -11.484 1.00 45.81 95 PRO A C 1
ATOM 759 O O . PRO A 1 95 ? 12.189 1.720 -12.525 1.00 45.81 95 PRO A O 1
ATOM 762 N N . GLY A 1 96 ? 13.119 2.374 -10.569 1.00 43.69 96 GLY A N 1
ATOM 763 C CA . GLY A 1 96 ? 13.023 3.818 -10.789 1.00 43.69 96 GLY A CA 1
ATOM 764 C C . GLY A 1 96 ? 14.145 4.336 -11.670 1.00 43.69 96 GLY A C 1
ATOM 765 O O . GLY A 1 96 ? 15.200 3.666 -11.729 1.00 43.69 96 GLY A O 1
#

Sequence (96 aa):
MERFGFLYLVVVFTICTRLSSACTCDFPHPQNKFCSADFVVKATIMEEKLEFGEDVDFPLMKHYKIQYKKRDILKGEHLLGSQNEAVIKTSGTCPG

pLDDT: mean 79.43, std 13.41, range [43.69, 94.69]

InterPro domains:
  IPR001820 Protease inhibitor I35 (TIMP) [PF00965] (22-83)
  IPR001820 Protease inhibitor I35 (TIMP) [PTHR11844] (5-90)
  IPR008993 Tissue inhibitor of metalloproteinases-like, OB-fold [G3DSA:2.40.50.120] (23-94)
  IPR008993 Tissue inhibitor of metalloproteinases-like, OB-fold [SSF50242] (23-78)

Organism: Ostrea edulis (NCBI:txid37623)

Foldseek 3Di:
DVVVVVVVVVVVVVVVVVPPQDDDDDDDDPVVVVVPDLWDFDWDFDDWDFDDDPPDPFGQKIKTWIFGDLVRTPHNDVPQDDDRIDIDIDGDPGDD

Radius of gyration: 21.06 Å; chains: 1; bounding box: 50×16×57 Å